Protein AF-A0A937XNK9-F1 (afdb_monomer_lite)

pLDDT: mean 86.1, std 12.83, range [35.97, 97.19]

Sequence (125 aa):
MKKGFIKEAWVAFGPDAKRQAEKLIRSQKLRSKGSFGVLQQSQIQGHHSVLFMRIGDLTISEWTHDGKVRFYRSNNKSKPTLYRLRYDPEVIRRDGNTDHFKVHLGYWEQDVASYIRDVTGLRAL

Structure (mmCIF, N/CA/C/O backbone):
data_AF-A0A937XNK9-F1
#
_entry.id   AF-A0A937XNK9-F1
#
loop_
_atom_site.group_PDB
_atom_site.id
_atom_site.type_symbol
_atom_site.label_atom_id
_atom_site.label_alt_id
_atom_site.label_comp_id
_atom_site.label_asym_id
_atom_site.label_entity_id
_atom_site.label_seq_id
_atom_site.pdbx_PDB_ins_code
_atom_site.Cartn_x
_atom_site.Cartn_y
_atom_site.Cartn_z
_atom_site.occupancy
_atom_site.B_iso_or_equiv
_atom_site.auth_seq_id
_atom_site.auth_comp_id
_atom_site.auth_asym_id
_atom_site.auth_atom_id
_atom_site.pdbx_PDB_model_num
ATOM 1 N N . MET A 1 1 ? -13.786 -18.983 -13.567 1.00 35.97 1 MET A N 1
ATOM 2 C CA . MET A 1 1 ? -12.921 -17.932 -12.979 1.00 35.97 1 MET A CA 1
ATOM 3 C C . MET A 1 1 ? -12.260 -18.480 -11.718 1.00 35.97 1 MET A C 1
ATOM 5 O O . MET A 1 1 ? -12.975 -18.828 -10.785 1.00 35.97 1 MET A O 1
ATOM 9 N N . LYS A 1 2 ? -10.930 -18.652 -11.691 1.00 38.19 2 LYS A N 1
ATOM 10 C CA . LYS A 1 2 ? -10.234 -19.188 -10.507 1.00 38.19 2 LYS A CA 1
ATOM 11 C C . LYS A 1 2 ? -10.078 -18.089 -9.448 1.00 38.19 2 LYS A C 1
ATOM 13 O O . LYS A 1 2 ? -9.266 -17.185 -9.599 1.00 38.19 2 LYS A O 1
ATOM 18 N N . LYS A 1 3 ? -10.869 -18.190 -8.376 1.00 45.22 3 LYS A N 1
ATOM 19 C CA . LYS A 1 3 ? -10.602 -17.549 -7.079 1.00 45.22 3 LYS A CA 1
ATOM 20 C C . LYS A 1 3 ? -9.270 -18.107 -6.545 1.00 45.22 3 LYS A C 1
ATOM 22 O O . LYS A 1 3 ? -9.127 -19.325 -6.524 1.00 45.22 3 LYS A O 1
ATOM 27 N N . GLY A 1 4 ? -8.322 -17.260 -6.12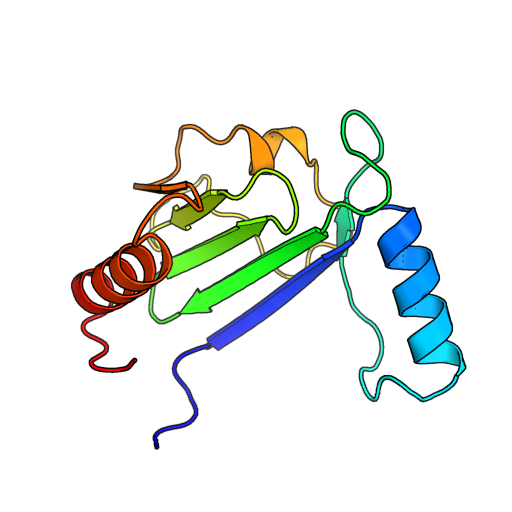7 1.00 57.66 4 GLY A N 1
ATOM 28 C CA . GLY A 1 4 ? -7.143 -17.727 -5.369 1.00 57.66 4 GLY A CA 1
ATOM 29 C C . GLY A 1 4 ? -5.777 -17.090 -5.654 1.00 57.66 4 GLY A C 1
ATOM 30 O O . GLY A 1 4 ? -4.791 -17.563 -5.100 1.00 57.66 4 GLY A O 1
ATOM 31 N N . PHE A 1 5 ? -5.666 -16.054 -6.492 1.00 77.38 5 PHE A N 1
ATOM 32 C CA . PHE A 1 5 ? -4.352 -15.450 -6.780 1.00 77.38 5 PHE A CA 1
ATOM 33 C C . PHE A 1 5 ? -3.884 -14.441 -5.730 1.00 77.38 5 PHE A C 1
ATOM 35 O O . PHE A 1 5 ? -2.690 -14.378 -5.430 1.00 77.38 5 PHE A O 1
ATOM 42 N N . ILE A 1 6 ? -4.821 -13.691 -5.146 1.00 84.06 6 ILE A N 1
ATOM 43 C CA . ILE A 1 6 ? -4.555 -12.843 -3.985 1.00 84.06 6 ILE A CA 1
ATOM 44 C C . ILE A 1 6 ? -4.478 -13.764 -2.769 1.00 84.06 6 ILE A C 1
ATOM 46 O O . ILE A 1 6 ? -5.489 -14.314 -2.332 1.00 84.06 6 ILE A O 1
ATOM 50 N N . LYS A 1 7 ? -3.263 -13.956 -2.256 1.00 89.00 7 LYS A N 1
ATOM 51 C CA . LYS A 1 7 ? -2.989 -14.783 -1.077 1.00 89.00 7 LYS A CA 1
ATOM 52 C C . LYS A 1 7 ? -3.281 -14.020 0.213 1.00 89.00 7 LYS A C 1
ATOM 54 O O . LYS A 1 7 ? -3.730 -14.611 1.187 1.00 89.00 7 LYS A O 1
ATOM 59 N N . GLU A 1 8 ? -3.016 -12.715 0.217 1.00 91.81 8 GLU A N 1
ATOM 60 C CA . GLU A 1 8 ? -3.204 -11.831 1.368 1.00 91.81 8 GLU A CA 1
ATOM 61 C C . GLU A 1 8 ? -3.617 -10.435 0.901 1.00 91.81 8 GLU A C 1
ATOM 63 O O . GLU A 1 8 ? -3.168 -9.975 -0.152 1.00 91.81 8 GLU A O 1
ATOM 68 N N . ALA A 1 9 ? -4.438 -9.758 1.703 1.00 92.12 9 ALA A N 1
ATOM 69 C CA . ALA A 1 9 ? -4.796 -8.361 1.507 1.00 92.12 9 ALA A CA 1
ATOM 70 C C . ALA A 1 9 ? -4.934 -7.663 2.863 1.00 92.12 9 ALA A C 1
ATOM 72 O O . ALA A 1 9 ? -5.539 -8.198 3.794 1.00 92.12 9 ALA A O 1
ATOM 73 N N . TRP A 1 10 ? -4.373 -6.463 2.969 1.00 94.56 10 TRP A N 1
ATOM 74 C CA . TRP A 1 10 ? -4.400 -5.652 4.178 1.00 94.56 10 TRP A CA 1
ATOM 75 C C . TRP A 1 10 ? -4.499 -4.178 3.817 1.00 94.56 10 TRP A C 1
ATOM 77 O O . TRP A 1 10 ? -3.851 -3.732 2.879 1.00 94.56 10 TRP A O 1
ATOM 87 N N . VAL A 1 11 ? -5.275 -3.409 4.573 1.00 93.88 11 VAL A N 1
ATOM 88 C CA . VAL A 1 11 ? -5.405 -1.964 4.361 1.00 93.88 11 VAL A CA 1
ATOM 89 C C . VAL A 1 11 ? -4.854 -1.210 5.560 1.00 93.88 11 VAL A C 1
ATOM 91 O O . VAL A 1 11 ? -5.068 -1.617 6.704 1.00 93.88 11 VAL A O 1
ATOM 94 N N . ALA A 1 12 ? -4.152 -0.107 5.303 1.00 93.94 12 ALA A N 1
ATOM 95 C CA . ALA A 1 12 ? -3.800 0.875 6.317 1.00 93.94 12 ALA A CA 1
ATOM 96 C C . ALA A 1 12 ? -4.454 2.221 6.009 1.00 93.94 12 ALA A C 1
ATOM 98 O O . ALA A 1 12 ? -4.301 2.758 4.911 1.00 93.94 12 ALA A O 1
ATOM 99 N N . PHE A 1 13 ? -5.165 2.768 6.991 1.00 93.19 13 PHE A N 1
ATOM 100 C CA . PHE A 1 13 ? -5.900 4.020 6.855 1.00 93.19 13 PHE A CA 1
ATOM 101 C C . PHE A 1 13 ? -5.170 5.187 7.514 1.00 93.19 13 PHE A C 1
ATOM 103 O O . PHE A 1 13 ? -4.611 5.060 8.607 1.00 93.19 13 PHE A O 1
ATOM 110 N N . GLY A 1 14 ? -5.243 6.355 6.884 1.00 92.25 14 GLY A N 1
ATOM 111 C CA . GLY A 1 14 ? -4.999 7.636 7.531 1.00 92.25 14 GLY A CA 1
ATOM 112 C C . GLY A 1 14 ? -6.075 7.956 8.582 1.00 92.25 14 GLY A C 1
ATOM 113 O O . GLY A 1 14 ? -7.111 7.281 8.644 1.00 92.25 14 GLY A O 1
ATOM 114 N N . PRO A 1 15 ? -5.855 8.976 9.431 1.00 88.88 15 PRO A N 1
ATOM 115 C CA . PRO A 1 15 ? -6.731 9.285 10.561 1.00 88.88 15 PRO A CA 1
ATOM 116 C C . PRO A 1 15 ? -8.215 9.452 10.211 1.00 88.88 15 PRO A C 1
ATOM 118 O O . PRO A 1 15 ? -9.074 9.026 10.984 1.00 88.88 15 PRO A O 1
ATOM 121 N N . ASP A 1 16 ? -8.542 10.059 9.070 1.00 90.56 16 ASP A N 1
ATOM 122 C CA . ASP A 1 16 ? -9.926 10.366 8.694 1.00 90.56 16 ASP A CA 1
ATOM 123 C C . ASP A 1 16 ? -10.594 9.149 8.063 1.00 90.56 16 ASP A C 1
ATOM 125 O O . ASP A 1 16 ? -11.716 8.798 8.436 1.00 90.56 16 ASP A O 1
ATOM 129 N N . ALA A 1 17 ? -9.875 8.450 7.179 1.00 90.06 17 ALA A N 1
ATOM 130 C CA . ALA A 1 17 ? -10.319 7.183 6.605 1.00 90.06 17 ALA A CA 1
ATOM 131 C C . ALA A 1 17 ? -10.566 6.127 7.699 1.00 90.06 17 ALA A C 1
ATOM 133 O O . ALA A 1 17 ? -11.586 5.438 7.672 1.00 90.06 17 ALA A O 1
ATOM 134 N N . LYS A 1 18 ? -9.713 6.084 8.734 1.00 91.12 18 LYS A N 1
ATOM 135 C CA . LYS A 1 18 ? -9.903 5.254 9.932 1.00 91.12 18 LYS A CA 1
ATOM 136 C C . LYS A 1 18 ? -11.233 5.559 10.614 1.00 91.12 18 LYS A C 1
ATOM 138 O O . LYS A 1 18 ? -12.005 4.640 10.875 1.00 91.12 18 LYS A O 1
ATOM 143 N N . ARG A 1 19 ? -11.533 6.837 10.884 1.00 90.69 19 ARG A N 1
ATOM 144 C CA . ARG A 1 19 ? -12.795 7.227 11.542 1.00 90.69 19 ARG A CA 1
ATOM 145 C C . ARG A 1 19 ? -14.016 6.804 10.723 1.00 90.69 19 ARG A C 1
ATOM 147 O O . ARG A 1 19 ? -15.005 6.347 11.301 1.00 90.69 19 ARG A O 1
ATOM 154 N N . GLN A 1 20 ? -13.947 6.913 9.394 1.00 90.62 20 GLN A N 1
ATOM 155 C CA . GLN A 1 20 ? -15.018 6.442 8.511 1.00 90.62 20 GLN A CA 1
ATOM 156 C C . GLN A 1 20 ? -15.155 4.915 8.535 1.00 90.62 20 GLN A C 1
ATOM 158 O O . GLN A 1 20 ? -16.265 4.410 8.702 1.00 90.62 20 GLN A O 1
ATOM 163 N N . ALA A 1 21 ? -14.047 4.173 8.453 1.00 88.62 21 ALA A N 1
ATOM 164 C CA . ALA A 1 21 ? -14.052 2.715 8.540 1.00 88.62 21 ALA A CA 1
ATOM 165 C C . ALA A 1 21 ? -14.649 2.229 9.871 1.00 88.62 21 ALA A C 1
ATOM 167 O O . ALA A 1 21 ? -15.532 1.372 9.884 1.00 88.62 21 ALA A O 1
ATOM 168 N N . GLU A 1 22 ? -14.255 2.836 10.993 1.00 89.31 22 GLU A N 1
ATOM 169 C CA . GLU A 1 22 ? -14.814 2.531 12.315 1.00 89.31 22 GLU A CA 1
ATOM 170 C C . GLU A 1 22 ? -16.318 2.832 12.392 1.00 89.31 22 GLU A C 1
ATOM 172 O O . GLU A 1 22 ? -17.071 2.062 12.989 1.00 89.31 22 GLU A O 1
ATOM 177 N N . LYS A 1 23 ? -16.791 3.916 11.763 1.00 89.62 23 LYS A N 1
ATOM 178 C CA . LYS A 1 23 ? -18.227 4.233 11.675 1.00 89.62 23 LYS A CA 1
ATOM 179 C C . LYS A 1 23 ? -18.994 3.173 10.875 1.00 89.62 23 LYS A C 1
ATOM 181 O O . LYS A 1 23 ? -20.092 2.781 11.276 1.00 89.62 23 LYS A O 1
AT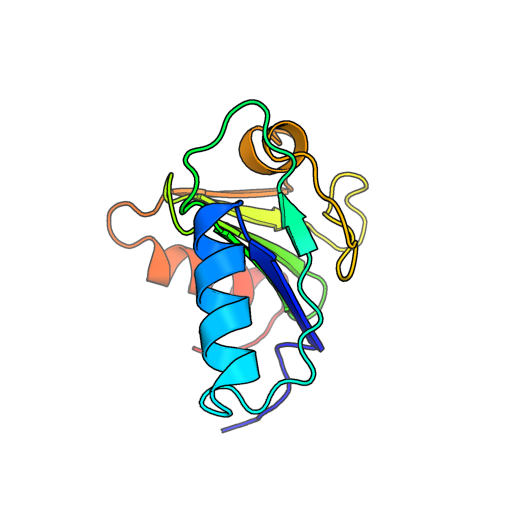OM 186 N N . LEU A 1 24 ? -18.430 2.686 9.771 1.00 87.62 24 LEU A N 1
ATOM 187 C CA . LEU A 1 24 ? -19.033 1.628 8.951 1.00 87.62 24 LEU A CA 1
ATOM 188 C C . LEU A 1 24 ? -19.078 0.280 9.680 1.00 87.62 24 LEU A C 1
ATOM 190 O O . LEU A 1 24 ? -20.085 -0.422 9.595 1.00 87.62 24 LEU A O 1
ATOM 194 N N . ILE A 1 25 ? -18.032 -0.050 10.443 1.00 86.12 25 ILE A N 1
ATOM 195 C CA . ILE A 1 25 ? -17.991 -1.252 11.288 1.00 86.12 25 ILE A CA 1
ATOM 196 C C . ILE A 1 25 ? -19.049 -1.160 12.392 1.00 86.12 25 ILE A C 1
ATOM 198 O O . ILE A 1 25 ? -19.864 -2.068 12.535 1.00 86.12 25 ILE A O 1
ATOM 202 N N . ARG A 1 26 ? -19.101 -0.041 13.132 1.00 85.81 26 ARG A N 1
ATOM 203 C CA . ARG A 1 26 ? -20.099 0.165 14.199 1.00 85.81 26 ARG A CA 1
ATOM 204 C C . ARG A 1 26 ? -21.537 0.115 13.685 1.00 85.81 26 ARG A C 1
ATOM 206 O O . ARG A 1 26 ? -22.411 -0.376 14.383 1.00 85.81 26 ARG A O 1
ATOM 213 N N . SER A 1 27 ? -21.778 0.602 12.469 1.00 87.12 27 SER A N 1
ATOM 214 C CA . SER A 1 27 ? -23.103 0.560 11.834 1.00 87.12 27 SER A CA 1
ATOM 215 C C . SER A 1 27 ? -23.430 -0.777 11.157 1.00 87.12 27 SER A C 1
ATOM 217 O O . SER A 1 27 ? -24.424 -0.850 10.442 1.00 87.12 27 SER A O 1
ATOM 219 N N . GLN A 1 28 ? -22.601 -1.816 11.342 1.00 82.50 28 GLN A N 1
ATOM 220 C CA . GLN A 1 28 ? -22.750 -3.151 10.739 1.00 82.50 28 GLN A CA 1
ATOM 221 C C . GLN A 1 28 ? -22.818 -3.155 9.200 1.00 82.50 28 GLN A C 1
ATOM 223 O O . GLN A 1 28 ? -23.140 -4.169 8.581 1.00 82.50 28 GLN A O 1
ATOM 228 N N . LYS A 1 29 ? -22.453 -2.037 8.558 1.00 79.00 29 LYS A N 1
ATOM 229 C CA . LYS A 1 29 ? -22.385 -1.905 7.095 1.00 79.00 29 LYS A CA 1
ATOM 230 C C . LYS A 1 29 ? -21.145 -2.576 6.512 1.00 79.00 29 LYS A C 1
ATOM 232 O O . LYS A 1 29 ? -21.116 -2.886 5.326 1.00 79.00 29 LYS A O 1
ATOM 237 N N . LEU A 1 30 ? -20.131 -2.823 7.342 1.00 73.50 30 LEU A N 1
ATOM 238 C CA . LEU A 1 30 ? -18.946 -3.590 6.983 1.00 73.50 30 LEU A CA 1
ATOM 239 C C . LEU A 1 30 ? -18.918 -4.893 7.795 1.00 73.50 30 LEU A C 1
ATOM 241 O O . LEU A 1 30 ? -18.798 -4.857 9.015 1.00 73.50 30 LEU A O 1
ATOM 245 N N . ARG A 1 31 ? -18.992 -6.049 7.118 1.00 62.53 31 ARG A N 1
ATOM 246 C CA . ARG A 1 31 ? -18.970 -7.386 7.758 1.00 62.53 31 ARG A CA 1
ATOM 247 C C . ARG A 1 31 ? -17.620 -7.763 8.385 1.00 62.53 31 ARG A C 1
ATOM 249 O O . ARG A 1 31 ? -17.526 -8.785 9.059 1.00 62.53 31 ARG A O 1
ATOM 256 N N . SER A 1 32 ? -16.559 -6.995 8.130 1.00 60.09 32 SER A N 1
ATOM 257 C CA . SER A 1 32 ? -15.221 -7.327 8.621 1.00 60.09 32 SER A CA 1
ATOM 258 C C . SER A 1 32 ? -15.131 -7.089 10.131 1.00 60.09 32 SER A C 1
ATOM 260 O O . SER A 1 32 ? -15.509 -6.018 10.606 1.00 60.09 32 SER A O 1
ATOM 262 N N . LYS A 1 33 ? -14.529 -8.033 10.868 1.00 56.75 33 LYS A N 1
ATOM 263 C CA . LYS A 1 33 ? -14.125 -7.858 12.278 1.00 56.75 33 LYS A CA 1
ATOM 264 C C . LYS A 1 33 ? -12.948 -6.874 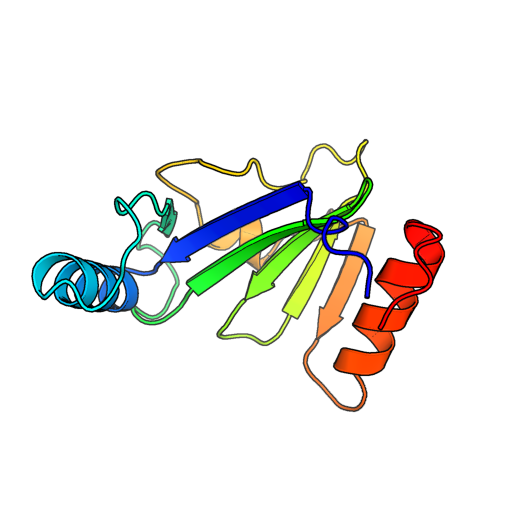12.460 1.00 56.75 33 LYS A C 1
ATOM 266 O O . LYS A 1 33 ? -12.287 -6.890 13.489 1.00 56.75 33 LYS A O 1
ATOM 271 N N . GLY A 1 34 ? -12.721 -5.988 11.485 1.00 55.03 34 GLY A N 1
ATOM 272 C CA . GLY A 1 34 ? -12.171 -4.660 11.740 1.00 55.03 34 GLY A CA 1
ATOM 273 C C . GLY A 1 34 ? -10.706 -4.636 12.127 1.00 55.03 34 GLY A C 1
ATOM 274 O O . GLY A 1 34 ? -10.324 -3.872 13.005 1.00 55.03 34 GLY A O 1
ATOM 275 N N . SER A 1 35 ? -9.881 -5.460 11.496 1.00 79.50 35 SER A N 1
ATOM 276 C CA . SER A 1 35 ? -8.439 -5.295 11.616 1.00 79.50 35 SER A CA 1
ATOM 277 C C . SER A 1 35 ? -7.956 -4.586 10.354 1.00 79.50 35 SER A C 1
ATOM 279 O O . SER A 1 35 ? -8.081 -5.106 9.250 1.00 79.50 35 SER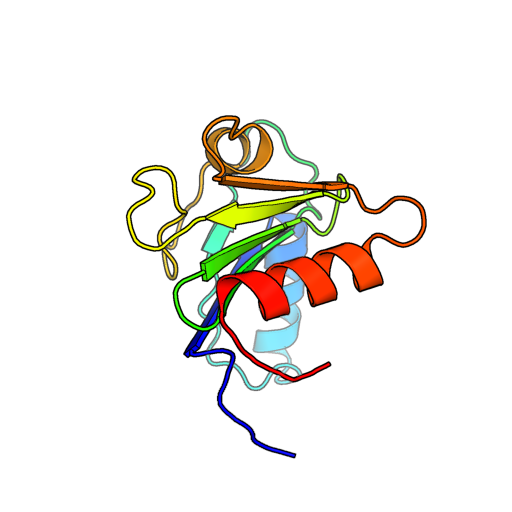 A O 1
ATOM 281 N N . PHE A 1 36 ? -7.486 -3.357 10.532 1.00 91.06 36 PHE A N 1
ATOM 282 C CA . PHE A 1 36 ? -6.770 -2.560 9.543 1.00 91.06 36 PHE A CA 1
ATOM 283 C C . PHE A 1 36 ? -5.587 -1.889 10.246 1.00 91.06 36 PHE A C 1
ATOM 285 O O . PHE A 1 36 ? -5.596 -1.701 11.466 1.00 91.06 36 PHE A O 1
ATOM 292 N N . GLY A 1 37 ? -4.559 -1.532 9.485 1.00 93.31 37 GLY A N 1
ATOM 293 C CA . GLY A 1 37 ? -3.442 -0.742 9.983 1.00 93.31 37 GLY A CA 1
ATOM 294 C C . GLY A 1 37 ? -3.780 0.745 10.034 1.00 93.31 37 GLY A C 1
ATOM 295 O O . GLY A 1 37 ? -4.739 1.216 9.421 1.00 93.31 37 GLY A O 1
ATOM 296 N N . VAL A 1 38 ? -2.951 1.512 10.729 1.00 93.19 38 VAL A N 1
ATOM 297 C CA . VAL A 1 38 ? -3.041 2.973 10.761 1.00 93.19 38 VAL A CA 1
ATOM 298 C C . VAL A 1 38 ? -1.741 3.567 10.239 1.00 93.19 38 VAL A C 1
ATOM 300 O O . VAL A 1 38 ? -0.652 3.153 10.645 1.00 93.19 38 VAL A O 1
ATOM 303 N N . LEU A 1 39 ? -1.853 4.540 9.340 1.00 92.50 39 LEU A N 1
ATOM 304 C CA . LEU A 1 39 ? -0.723 5.348 8.899 1.00 92.50 39 LEU A CA 1
ATOM 305 C C . LEU A 1 39 ? -0.400 6.380 9.988 1.00 92.50 39 LEU A C 1
ATOM 307 O O . LEU A 1 39 ? -1.285 7.105 10.447 1.00 92.50 39 LEU A O 1
ATOM 311 N N . GLN A 1 40 ? 0.855 6.435 10.428 1.00 89.12 40 GLN A N 1
ATOM 312 C CA . GLN A 1 40 ? 1.293 7.397 11.436 1.00 89.12 40 GLN A CA 1
ATOM 313 C C . GLN A 1 40 ? 1.164 8.826 10.895 1.00 89.12 40 GLN A C 1
ATOM 315 O O . GLN A 1 40 ? 1.542 9.126 9.764 1.00 89.12 40 GLN A O 1
ATOM 320 N N . GLN A 1 41 ? 0.584 9.707 11.708 1.00 69.50 41 GLN A N 1
ATOM 321 C CA . GLN A 1 41 ? 0.292 11.077 11.313 1.00 69.50 41 GLN A CA 1
ATOM 322 C C . GLN A 1 41 ? 1.559 11.921 11.434 1.00 69.50 41 GLN A C 1
ATOM 324 O O . GLN A 1 41 ? 1.868 12.440 12.502 1.00 69.50 41 GLN A O 1
ATOM 329 N N . SER A 1 42 ? 2.300 12.038 10.338 1.00 66.56 42 SER A N 1
ATOM 330 C CA . SER A 1 42 ? 3.396 13.003 10.255 1.00 66.56 42 SER A CA 1
ATOM 331 C C . SER A 1 42 ? 3.467 13.736 8.921 1.00 66.56 42 SER A C 1
ATOM 333 O O . SER A 1 42 ? 3.889 14.879 8.951 1.00 66.56 42 SER A O 1
ATOM 335 N N . GLN A 1 43 ? 3.038 13.174 7.781 1.00 67.62 43 GL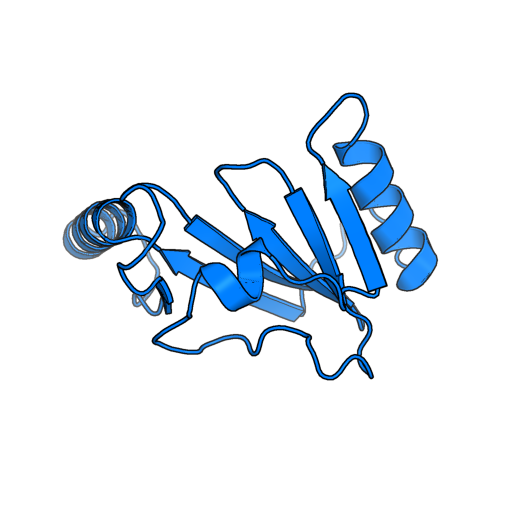N A N 1
ATOM 336 C CA . GLN A 1 43 ? 3.251 13.790 6.451 1.00 67.62 43 GLN A CA 1
ATOM 337 C C . GLN A 1 43 ? 2.195 13.384 5.387 1.00 67.62 43 GLN A C 1
ATOM 339 O O . GLN A 1 43 ? 2.471 13.337 4.188 1.00 67.62 43 GLN A O 1
ATOM 344 N N . ILE A 1 44 ? 0.969 13.046 5.803 1.00 78.06 44 ILE A N 1
ATOM 345 C CA . ILE A 1 44 ? -0.114 12.608 4.900 1.00 78.06 44 ILE A CA 1
ATOM 346 C C . ILE A 1 44 ? -1.420 13.350 5.174 1.00 78.06 44 ILE A C 1
ATOM 348 O O . ILE A 1 44 ? -1.692 13.729 6.313 1.00 78.06 44 ILE A O 1
ATOM 352 N N . GLN A 1 45 ? -2.252 13.515 4.141 1.00 81.50 45 GLN A N 1
ATOM 353 C CA . GLN A 1 45 ? -3.622 13.990 4.332 1.00 81.50 45 GLN A CA 1
ATOM 354 C C . GLN A 1 45 ? -4.442 12.905 5.040 1.00 81.50 45 GLN A C 1
ATOM 356 O O . GLN A 1 45 ? -4.211 11.708 4.846 1.00 81.50 45 GLN A O 1
ATOM 361 N N . GLY A 1 46 ? -5.424 13.311 5.846 1.00 80.31 46 GLY A N 1
ATOM 362 C CA . GLY A 1 46 ? -6.185 12.397 6.700 1.00 80.31 46 GLY A CA 1
ATOM 363 C C . GLY A 1 46 ? -6.917 11.273 5.953 1.00 80.31 46 GLY A C 1
ATOM 364 O O . GLY A 1 46 ? -7.160 10.211 6.532 1.00 80.31 46 GLY A O 1
ATOM 365 N N . HIS A 1 47 ? -7.229 11.477 4.669 1.00 84.06 47 HIS A N 1
ATOM 366 C CA . HIS A 1 47 ? -7.941 10.527 3.808 1.00 84.06 47 HIS A CA 1
ATOM 367 C C . HIS A 1 47 ? -7.036 9.525 3.077 1.00 84.06 47 HIS A C 1
ATOM 369 O O . HIS A 1 47 ? -7.544 8.586 2.464 1.00 84.06 47 HIS A O 1
ATOM 375 N N . HIS A 1 48 ? -5.709 9.680 3.149 1.00 89.19 48 HIS A N 1
ATOM 376 C CA . HIS A 1 48 ? -4.788 8.748 2.501 1.00 89.19 48 HIS A CA 1
ATOM 377 C C . HIS A 1 48 ? -4.963 7.333 3.052 1.00 89.19 48 HIS A C 1
ATOM 379 O O . HIS A 1 48 ? -5.083 7.126 4.257 1.00 89.19 48 HIS A O 1
ATOM 385 N N . SER A 1 49 ? -4.941 6.357 2.157 1.00 91.88 49 SER A N 1
ATOM 386 C CA . SER A 1 49 ? -5.017 4.934 2.479 1.00 91.88 49 SER A CA 1
ATOM 387 C C . SER A 1 49 ? -4.068 4.148 1.585 1.00 91.88 49 SER A C 1
ATOM 389 O O . SER A 1 49 ? -3.854 4.534 0.430 1.00 91.88 49 SER A O 1
ATOM 391 N N . VAL A 1 50 ? -3.538 3.046 2.114 1.00 93.81 50 VAL A N 1
ATOM 392 C CA . VAL A 1 50 ? -2.687 2.108 1.374 1.00 93.81 50 VAL A CA 1
ATOM 393 C C . VAL A 1 50 ? -3.310 0.727 1.394 1.00 93.81 50 VAL A C 1
ATOM 395 O O . VAL A 1 50 ? -3.618 0.204 2.468 1.00 93.81 50 VAL A O 1
ATOM 398 N N . LEU A 1 51 ? -3.451 0.130 0.216 1.00 94.44 51 LEU A N 1
ATOM 399 C CA . LEU A 1 51 ? -3.773 -1.275 0.044 1.00 94.44 51 LEU A CA 1
ATOM 400 C C . LEU A 1 51 ? -2.478 -2.070 -0.145 1.00 94.44 51 LEU A C 1
ATOM 402 O O . LEU A 1 51 ? -1.705 -1.831 -1.070 1.00 94.44 51 LEU A O 1
ATOM 406 N N . PHE A 1 52 ? -2.256 -3.046 0.726 1.00 95.38 52 PHE A N 1
ATOM 407 C CA . PHE A 1 52 ? -1.211 -4.047 0.582 1.00 95.38 52 PHE A CA 1
ATOM 408 C C . PHE A 1 52 ? -1.819 -5.347 0.081 1.00 95.38 52 PHE A C 1
ATOM 410 O O . PHE A 1 52 ? -2.826 -5.813 0.618 1.00 95.38 52 PHE A O 1
ATOM 417 N N . MET A 1 53 ? -1.186 -5.966 -0.907 1.00 95.19 53 MET A N 1
ATOM 418 C CA . MET A 1 53 ? -1.610 -7.261 -1.433 1.00 95.19 53 MET A CA 1
ATOM 419 C C . MET A 1 53 ? -0.418 -8.184 -1.617 1.00 95.19 53 MET A C 1
ATOM 421 O O . MET A 1 53 ? 0.686 -7.733 -1.922 1.00 95.19 53 MET A O 1
ATOM 425 N N . ARG A 1 54 ? -0.660 -9.488 -1.489 1.00 94.25 54 ARG A N 1
ATOM 426 C CA . ARG A 1 54 ? 0.275 -10.516 -1.944 1.00 94.25 54 ARG A CA 1
ATOM 427 C C . ARG A 1 54 ? -0.346 -11.323 -3.072 1.00 94.25 54 ARG A C 1
ATOM 429 O O . ARG A 1 54 ? -1.349 -12.003 -2.857 1.00 94.25 54 ARG A O 1
ATOM 436 N N . ILE A 1 55 ? 0.267 -11.270 -4.251 1.00 92.00 55 ILE A N 1
ATOM 437 C CA . ILE A 1 55 ? -0.153 -12.012 -5.445 1.00 92.00 55 ILE A CA 1
ATOM 438 C C . ILE A 1 55 ? 1.021 -12.868 -5.906 1.00 92.00 55 ILE A C 1
ATOM 440 O O . ILE A 1 55 ? 2.065 -12.343 -6.282 1.00 92.00 55 ILE A O 1
ATOM 444 N N . GLY A 1 56 ? 0.877 -14.194 -5.851 1.00 87.56 56 GLY A N 1
ATOM 445 C CA . GLY A 1 56 ? 2.010 -15.088 -6.107 1.00 87.56 56 GLY A CA 1
ATOM 446 C C . GLY A 1 56 ? 3.164 -14.809 -5.136 1.00 87.56 56 GLY A C 1
ATOM 447 O O . GLY A 1 56 ? 2.992 -14.982 -3.922 1.00 87.56 56 GLY A O 1
ATOM 448 N N . ASP A 1 57 ? 4.299 -14.379 -5.687 1.00 88.62 57 ASP A N 1
ATOM 449 C CA . ASP A 1 57 ? 5.521 -14.002 -4.961 1.00 88.62 57 ASP A CA 1
ATOM 450 C C . ASP A 1 57 ? 5.769 -12.486 -4.943 1.00 88.62 57 ASP A C 1
ATOM 452 O O . ASP A 1 57 ? 6.811 -12.029 -4.468 1.00 88.62 57 ASP A O 1
ATOM 456 N N . LEU A 1 58 ? 4.802 -11.704 -5.430 1.00 94.44 58 LEU A N 1
ATOM 457 C CA . LEU A 1 58 ? 4.809 -10.252 -5.348 1.00 94.44 58 LEU A CA 1
ATOM 458 C C . LEU A 1 58 ? 4.092 -9.775 -4.089 1.00 94.44 58 LEU A C 1
ATOM 460 O O . LEU A 1 58 ? 2.944 -10.146 -3.836 1.00 94.44 58 LEU A O 1
ATOM 464 N N . THR A 1 59 ? 4.744 -8.879 -3.359 1.00 96.50 59 THR A N 1
ATOM 465 C CA . THR A 1 59 ? 4.084 -7.946 -2.446 1.00 96.50 59 THR A CA 1
ATOM 466 C C . THR A 1 59 ? 3.846 -6.636 -3.194 1.00 96.50 59 THR A C 1
ATOM 468 O O . THR A 1 59 ? 4.730 -6.149 -3.894 1.00 96.50 59 THR A O 1
ATOM 471 N N . ILE A 1 60 ? 2.654 -6.065 -3.053 1.00 95.88 60 ILE A N 1
ATOM 472 C CA . ILE A 1 60 ? 2.221 -4.843 -3.737 1.00 95.88 60 ILE A CA 1
ATOM 473 C C . ILE A 1 60 ? 1.781 -3.828 -2.684 1.00 95.88 60 ILE A C 1
ATOM 475 O O . ILE A 1 60 ? 1.093 -4.211 -1.736 1.00 95.88 60 ILE A O 1
ATOM 479 N N . SER A 1 61 ? 2.152 -2.557 -2.848 1.00 95.50 61 SER A N 1
ATOM 480 C CA . SER A 1 61 ? 1.537 -1.436 -2.126 1.00 95.50 61 SER A CA 1
ATOM 481 C C . SER A 1 61 ? 0.931 -0.438 -3.111 1.00 95.50 61 SER A C 1
ATOM 483 O O . SER A 1 61 ? 1.603 0.050 -4.018 1.00 95.50 61 SER A O 1
ATOM 485 N N . GLU A 1 62 ? -0.356 -0.156 -2.943 1.00 92.88 62 GLU A N 1
ATOM 486 C CA . GLU A 1 62 ? -1.134 0.750 -3.785 1.00 92.88 62 GLU A CA 1
ATOM 487 C C . GLU A 1 62 ? -1.696 1.880 -2.924 1.00 92.88 62 GLU A C 1
A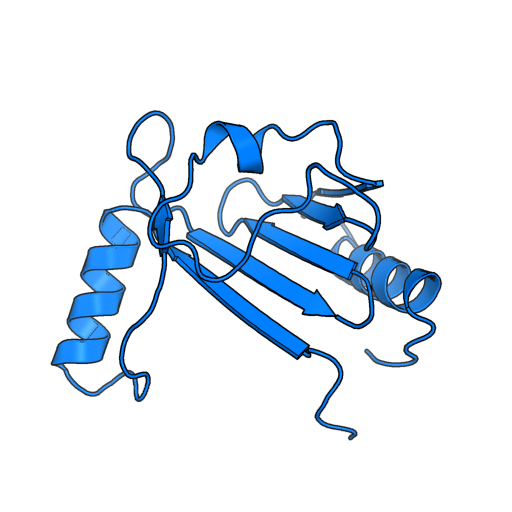TOM 489 O O . GLU A 1 62 ? -2.274 1.648 -1.862 1.00 92.88 62 GLU A O 1
ATOM 494 N N . TRP A 1 63 ? -1.441 3.115 -3.347 1.00 90.38 63 TRP A N 1
ATOM 495 C CA . TRP A 1 63 ? -1.857 4.315 -2.633 1.00 90.38 63 TRP A CA 1
ATOM 496 C C . TRP A 1 63 ? -3.068 4.950 -3.310 1.00 90.38 63 TRP A C 1
ATOM 498 O O . TRP A 1 63 ? -2.989 5.367 -4.462 1.00 90.38 63 TRP A O 1
ATOM 508 N N . THR A 1 64 ? -4.132 5.149 -2.530 1.00 82.50 64 THR A N 1
ATOM 509 C CA . THR A 1 64 ? -5.359 5.849 -2.968 1.00 82.50 64 THR A CA 1
ATOM 510 C C . THR A 1 64 ? -5.117 7.288 -3.434 1.00 82.50 64 THR A C 1
ATOM 512 O O . THR A 1 64 ? -5.796 7.776 -4.332 1.00 82.50 64 THR A O 1
ATOM 515 N N . HIS A 1 65 ? -4.145 7.972 -2.830 1.00 68.94 65 HIS A N 1
ATOM 516 C CA . HIS A 1 65 ? -3.732 9.331 -3.168 1.00 68.94 65 HIS A CA 1
ATOM 517 C C . HIS A 1 65 ? -2.239 9.319 -3.486 1.00 68.94 65 HIS A C 1
ATOM 519 O O . HIS A 1 65 ? -1.482 8.650 -2.788 1.00 68.94 65 HIS A O 1
ATOM 525 N N . ASP A 1 66 ? -1.824 10.073 -4.508 1.00 64.19 66 ASP A N 1
ATOM 526 C CA . ASP A 1 66 ? -0.470 10.073 -5.104 1.00 64.19 66 ASP A CA 1
ATOM 527 C C . ASP A 1 66 ? -0.211 8.971 -6.150 1.00 64.19 66 ASP A C 1
ATOM 529 O O . ASP A 1 66 ? 0.887 8.884 -6.699 1.00 64.19 66 ASP A O 1
ATOM 533 N N . GLY A 1 67 ? -1.242 8.170 -6.459 1.00 69.12 67 GLY A N 1
ATOM 534 C CA . GLY A 1 67 ? -1.373 7.386 -7.686 1.00 69.12 67 GLY A CA 1
ATOM 535 C C . GLY A 1 67 ? -0.132 6.590 -8.053 1.00 69.12 67 GLY A C 1
ATOM 536 O O . GLY A 1 67 ? 0.319 6.683 -9.184 1.00 69.12 67 GLY A O 1
ATOM 537 N N . LYS A 1 68 ? 0.485 5.867 -7.118 1.00 88.56 68 LYS A N 1
ATOM 538 C CA . LYS A 1 68 ? 1.646 5.029 -7.425 1.00 88.56 68 LYS A CA 1
ATOM 539 C C . LYS A 1 68 ? 1.487 3.655 -6.800 1.00 88.56 68 LYS A C 1
ATOM 541 O O . LYS A 1 68 ? 1.385 3.529 -5.580 1.00 88.56 68 LYS A O 1
ATOM 546 N N . VAL A 1 69 ? 1.551 2.638 -7.650 1.00 94.31 69 VAL A N 1
ATOM 547 C CA . VAL A 1 69 ? 1.644 1.232 -7.262 1.00 94.31 69 VAL A CA 1
ATOM 548 C C . VAL A 1 69 ? 3.113 0.843 -7.201 1.00 94.31 69 VAL A C 1
ATOM 550 O O . VAL A 1 69 ? 3.881 1.177 -8.104 1.00 94.31 69 VAL A O 1
ATOM 553 N N . ARG A 1 70 ? 3.512 0.138 -6.147 1.00 95.50 70 ARG A N 1
ATOM 554 C CA . ARG A 1 70 ? 4.854 -0.428 -5.978 1.00 95.50 70 ARG A CA 1
ATOM 555 C C . ARG A 1 70 ? 4.797 -1.936 -5.898 1.00 95.50 70 ARG A C 1
ATOM 557 O O . ARG A 1 70 ? 3.866 -2.493 -5.317 1.00 95.50 70 ARG A O 1
ATOM 564 N N . PHE A 1 71 ? 5.829 -2.571 -6.428 1.00 96.56 71 PHE A N 1
ATOM 565 C CA . PHE A 1 71 ? 5.965 -4.013 -6.498 1.00 96.56 71 PHE A CA 1
ATOM 566 C C . PHE A 1 71 ? 7.281 -4.449 -5.878 1.00 96.56 71 PHE A C 1
ATOM 568 O O . PHE A 1 71 ? 8.337 -3.850 -6.093 1.00 96.56 71 PHE A O 1
ATOM 575 N N . TYR A 1 72 ? 7.197 -5.533 -5.127 1.00 97.19 72 TYR A N 1
ATOM 576 C CA . TYR A 1 72 ? 8.311 -6.099 -4.400 1.00 97.19 72 TYR A CA 1
ATOM 577 C C . TYR A 1 72 ? 8.341 -7.601 -4.631 1.00 97.19 72 TYR A C 1
ATOM 579 O O . TYR A 1 72 ? 7.358 -8.294 -4.359 1.00 97.19 72 TYR A O 1
ATOM 587 N N . ARG A 1 73 ? 9.468 -8.115 -5.107 1.00 95.06 73 ARG A N 1
ATOM 588 C CA . ARG A 1 73 ? 9.723 -9.550 -5.207 1.00 95.06 73 ARG A CA 1
ATOM 589 C C . ARG A 1 73 ? 9.920 -10.147 -3.817 1.00 95.06 73 ARG A C 1
ATOM 591 O O . ARG A 1 73 ? 10.223 -9.457 -2.842 1.00 95.06 73 ARG A O 1
ATOM 598 N N . SER A 1 74 ? 9.762 -11.461 -3.714 1.00 92.12 74 SER A N 1
ATOM 599 C CA . SER A 1 74 ? 9.797 -12.185 -2.439 1.00 92.12 74 SER A CA 1
ATOM 600 C C . SER A 1 74 ? 11.097 -11.992 -1.644 1.00 92.12 74 SER A C 1
ATOM 602 O O . SER A 1 74 ? 11.044 -11.972 -0.412 1.00 92.12 74 SER A O 1
ATOM 604 N N . ASN A 1 75 ? 12.231 -11.803 -2.322 1.00 94.31 75 ASN A N 1
ATOM 605 C CA . ASN A 1 75 ? 13.555 -11.582 -1.735 1.00 94.31 75 ASN A CA 1
ATOM 606 C C . ASN A 1 75 ? 13.875 -10.105 -1.430 1.00 94.31 75 ASN A C 1
ATOM 608 O O . ASN A 1 75 ? 14.903 -9.832 -0.807 1.00 94.31 75 ASN A O 1
ATOM 612 N N . ASN A 1 76 ? 13.019 -9.160 -1.828 1.00 96.00 76 ASN A N 1
ATOM 613 C CA . ASN A 1 76 ? 13.229 -7.746 -1.549 1.00 96.00 76 ASN A CA 1
ATOM 614 C C . ASN A 1 76 ? 13.000 -7.459 -0.055 1.00 96.00 76 ASN A C 1
ATOM 616 O O . ASN A 1 76 ? 11.904 -7.657 0.476 1.00 96.00 76 ASN A O 1
ATOM 620 N N . LYS A 1 77 ? 14.048 -6.987 0.630 1.00 94.62 77 LYS A N 1
ATOM 621 C CA . LYS A 1 77 ? 14.025 -6.697 2.075 1.00 94.62 77 LYS A CA 1
ATOM 622 C C . LYS A 1 77 ? 13.228 -5.439 2.429 1.00 94.62 77 LYS A C 1
ATOM 624 O O . LYS A 1 77 ? 12.822 -5.303 3.578 1.00 94.62 77 LYS A O 1
ATOM 629 N N . SER A 1 78 ? 12.981 -4.558 1.462 1.00 94.38 78 SER A N 1
ATOM 630 C CA . SER A 1 78 ? 12.189 -3.335 1.630 1.00 94.38 78 SER A CA 1
ATOM 631 C C . SER A 1 78 ? 10.687 -3.568 1.471 1.00 94.38 78 SER A C 1
ATOM 633 O O . SER A 1 78 ? 9.898 -2.657 1.713 1.00 94.38 78 SER A O 1
ATOM 635 N N . LYS A 1 79 ? 10.258 -4.788 1.108 1.00 95.12 79 LYS A N 1
ATOM 636 C CA . LYS A 1 79 ? 8.834 -5.099 0.956 1.00 95.12 79 LYS A CA 1
ATOM 637 C C . LYS A 1 79 ? 8.060 -4.816 2.253 1.00 95.12 79 LYS A C 1
ATOM 639 O O . LYS A 1 79 ? 8.507 -5.207 3.336 1.00 95.12 79 LYS A O 1
ATOM 644 N N . PRO A 1 80 ? 6.870 -4.199 2.175 1.00 94.75 80 PRO A N 1
ATOM 645 C CA . PRO A 1 80 ? 6.084 -3.921 3.363 1.00 94.75 80 PRO A CA 1
ATOM 646 C C . PRO A 1 80 ? 5.602 -5.223 4.011 1.00 94.75 80 PRO A C 1
ATOM 648 O O . PRO A 1 80 ? 5.084 -6.124 3.351 1.00 94.75 80 PRO A O 1
ATOM 651 N N . THR A 1 81 ? 5.732 -5.310 5.333 1.00 94.88 81 THR A N 1
ATOM 652 C CA . THR A 1 81 ? 5.116 -6.382 6.121 1.00 94.88 81 THR A CA 1
ATOM 653 C C . THR A 1 81 ? 3.614 -6.125 6.251 1.00 94.88 81 THR A C 1
ATOM 655 O O . THR A 1 81 ? 3.201 -5.079 6.760 1.00 94.88 81 THR A O 1
ATOM 658 N N . LEU A 1 82 ? 2.785 -7.072 5.811 1.00 94.38 82 LEU A N 1
ATOM 659 C CA . LEU A 1 82 ? 1.330 -7.002 5.971 1.00 94.38 82 LEU A CA 1
ATOM 660 C C . LEU A 1 82 ? 0.925 -7.172 7.448 1.00 94.38 82 LEU A C 1
ATOM 662 O O . LEU A 1 82 ? 1.718 -7.617 8.276 1.00 94.38 82 LEU A O 1
ATOM 666 N N . TYR A 1 83 ? -0.312 -6.792 7.777 1.00 93.44 83 TYR A N 1
ATOM 667 C CA . TYR A 1 83 ? -0.927 -6.953 9.104 1.00 93.44 83 TYR A CA 1
ATOM 668 C C . TYR A 1 83 ? -0.277 -6.182 10.262 1.00 93.44 83 TYR A C 1
ATOM 670 O O . TYR A 1 83 ? -0.595 -6.429 11.425 1.00 93.44 83 TYR A O 1
ATOM 678 N N . ARG A 1 84 ? 0.593 -5.199 9.992 1.00 94.44 84 ARG A N 1
ATOM 679 C CA . ARG A 1 84 ? 1.059 -4.297 11.053 1.00 94.44 84 ARG A CA 1
ATOM 680 C C . ARG A 1 84 ? -0.076 -3.362 11.460 1.00 94.44 84 ARG A C 1
ATOM 682 O O . ARG A 1 84 ? -0.836 -2.866 10.630 1.00 94.44 84 ARG A O 1
ATOM 689 N N . LEU A 1 85 ? -0.145 -3.065 12.753 1.00 92.25 85 LEU A N 1
ATOM 690 C CA . LEU A 1 85 ? -1.102 -2.092 13.286 1.00 92.25 85 LEU A CA 1
ATOM 691 C C . LEU A 1 85 ? -0.716 -0.650 12.946 1.00 92.25 85 LEU A C 1
ATOM 693 O O . LEU A 1 85 ? -1.580 0.218 12.864 1.00 92.25 85 LEU A O 1
ATOM 697 N N . ARG A 1 86 ? 0.581 -0.385 12.769 1.00 92.19 86 ARG A N 1
ATOM 698 C CA . ARG A 1 86 ? 1.126 0.948 12.503 1.00 92.19 86 ARG A CA 1
ATOM 699 C C . ARG A 1 86 ? 2.137 0.891 11.371 1.00 92.19 86 ARG A C 1
ATOM 701 O O . ARG A 1 86 ? 2.993 0.001 11.350 1.00 92.19 86 ARG A O 1
ATOM 708 N N . TYR A 1 87 ? 2.038 1.872 10.489 1.00 93.06 87 TYR A N 1
ATOM 709 C CA . TYR A 1 87 ? 2.904 2.055 9.336 1.00 93.06 87 TYR A CA 1
ATOM 710 C C . TYR A 1 87 ? 3.408 3.490 9.286 1.00 93.06 87 TYR A C 1
ATOM 712 O O . TYR A 1 87 ? 2.633 4.424 9.498 1.00 93.06 87 TYR A O 1
ATOM 720 N N . ASP A 1 88 ? 4.684 3.650 8.958 1.00 91.81 88 ASP A N 1
ATOM 721 C CA . ASP A 1 88 ? 5.248 4.949 8.621 1.00 91.81 88 ASP A CA 1
ATOM 722 C C . ASP A 1 88 ? 4.928 5.251 7.145 1.00 91.81 88 ASP A C 1
ATOM 724 O O . ASP A 1 88 ? 5.358 4.497 6.261 1.00 91.81 88 ASP A O 1
ATOM 728 N N . PRO A 1 89 ? 4.142 6.302 6.849 1.00 89.56 89 PRO A N 1
ATOM 729 C CA . PRO A 1 89 ? 3.788 6.626 5.478 1.00 89.56 89 PRO A CA 1
ATOM 730 C C . PRO A 1 89 ? 4.994 7.026 4.625 1.00 89.56 89 PRO A C 1
ATOM 732 O O . PRO A 1 89 ? 4.978 6.738 3.433 1.00 89.56 89 PRO A O 1
ATOM 735 N N . GLU A 1 90 ? 6.035 7.643 5.186 1.00 87.25 90 GLU A N 1
ATOM 736 C CA . GLU A 1 90 ? 7.196 8.103 4.414 1.00 87.25 90 GLU A CA 1
ATOM 737 C C . GLU A 1 90 ? 8.020 6.922 3.901 1.00 87.25 90 GLU A C 1
ATOM 739 O O . GLU A 1 90 ? 8.385 6.891 2.723 1.00 87.25 90 GLU A O 1
ATOM 744 N N . VAL A 1 91 ? 8.205 5.899 4.743 1.00 88.75 91 VAL A N 1
ATOM 745 C CA . VAL A 1 91 ? 8.895 4.653 4.372 1.00 88.75 91 VAL A CA 1
ATOM 746 C C . VAL A 1 91 ? 8.221 3.988 3.175 1.00 88.75 91 VAL A C 1
ATOM 748 O O . VAL A 1 91 ? 8.899 3.514 2.275 1.00 88.75 91 VAL A O 1
ATOM 751 N N . ILE A 1 92 ? 6.889 3.977 3.134 1.00 88.81 92 ILE A N 1
ATOM 752 C CA . ILE A 1 92 ? 6.123 3.269 2.097 1.00 88.81 92 ILE A CA 1
ATOM 753 C C . ILE A 1 92 ? 5.912 4.154 0.860 1.00 88.81 92 ILE A C 1
ATOM 755 O O . ILE A 1 92 ? 5.917 3.670 -0.274 1.00 88.81 92 ILE A O 1
ATOM 759 N N . ARG A 1 93 ? 5.715 5.465 1.052 1.00 85.44 93 ARG A N 1
ATOM 760 C CA . ARG A 1 93 ? 5.430 6.427 -0.022 1.00 85.44 93 ARG A CA 1
ATOM 761 C C . ARG A 1 93 ? 6.677 6.845 -0.781 1.00 85.44 93 ARG A C 1
ATOM 763 O O . ARG A 1 93 ? 6.558 7.152 -1.964 1.00 85.44 93 ARG A O 1
ATOM 770 N N . ARG A 1 94 ? 7.852 6.876 -0.151 1.00 83.44 94 ARG A N 1
ATOM 771 C CA . ARG A 1 94 ? 9.119 7.287 -0.786 1.00 83.44 94 ARG A CA 1
ATOM 772 C C . ARG A 1 94 ? 10.088 6.131 -0.995 1.00 83.44 94 ARG A C 1
ATOM 774 O O . ARG A 1 94 ? 11.260 6.366 -1.258 1.00 83.44 94 ARG A O 1
ATOM 781 N N . ASP A 1 95 ? 9.599 4.895 -0.935 1.00 86.75 95 ASP A N 1
ATOM 782 C CA . ASP A 1 95 ? 10.449 3.728 -1.131 1.00 86.75 95 ASP A CA 1
ATOM 783 C C . ASP A 1 95 ? 11.021 3.684 -2.555 1.00 86.75 95 ASP A C 1
ATOM 785 O O . ASP A 1 95 ? 10.290 3.436 -3.523 1.00 86.75 95 ASP A O 1
ATOM 789 N N . GLY A 1 96 ? 12.319 3.974 -2.661 1.00 86.88 96 GLY A N 1
ATOM 790 C CA . GLY A 1 96 ? 13.115 3.863 -3.881 1.00 86.88 96 GLY A CA 1
ATOM 791 C C . GLY A 1 96 ? 13.736 2.480 -4.080 1.00 86.88 96 GLY A C 1
ATOM 792 O O . GLY A 1 96 ? 14.303 2.232 -5.135 1.00 86.88 96 GLY A O 1
ATOM 793 N N . ASN A 1 97 ? 13.608 1.574 -3.104 1.00 94.19 97 ASN A N 1
ATOM 794 C CA . ASN A 1 97 ? 14.154 0.215 -3.164 1.00 94.19 97 ASN A CA 1
ATOM 795 C C . ASN A 1 97 ? 13.134 -0.816 -3.679 1.00 94.19 97 ASN A C 1
ATOM 797 O O . ASN A 1 97 ? 13.366 -2.021 -3.600 1.00 94.19 97 ASN A O 1
ATOM 801 N N . THR A 1 98 ? 11.980 -0.366 -4.175 1.00 95.12 98 THR A N 1
ATOM 802 C CA . THR A 1 98 ? 10.981 -1.223 -4.827 1.00 95.12 98 THR A CA 1
ATOM 803 C C . THR A 1 98 ? 11.541 -1.817 -6.125 1.00 95.12 98 THR A C 1
ATOM 805 O O . THR A 1 98 ? 12.272 -1.145 -6.847 1.00 95.12 98 THR A O 1
ATOM 808 N N . ASP A 1 99 ? 11.180 -3.060 -6.457 1.00 96.56 99 ASP A N 1
ATOM 809 C CA . ASP A 1 99 ? 11.645 -3.706 -7.697 1.00 96.56 99 ASP A CA 1
ATOM 810 C C . ASP A 1 99 ? 11.014 -3.093 -8.953 1.00 96.56 99 ASP A C 1
ATOM 812 O O . ASP A 1 99 ? 11.593 -3.129 -10.037 1.00 96.56 99 ASP A O 1
ATOM 816 N N . HIS A 1 100 ? 9.799 -2.563 -8.824 1.00 95.88 100 HIS A N 1
ATOM 817 C CA . HIS A 1 100 ? 9.106 -1.855 -9.889 1.00 95.88 100 HIS A CA 1
ATOM 818 C C . HIS A 1 100 ? 8.056 -0.917 -9.301 1.00 95.88 100 HIS A C 1
ATOM 820 O O . HIS A 1 100 ? 7.498 -1.180 -8.236 1.00 95.88 100 HIS A O 1
ATOM 826 N N . PHE A 1 101 ? 7.737 0.161 -10.009 1.00 94.94 101 PHE A N 1
ATOM 827 C CA . PHE A 1 101 ? 6.613 1.016 -9.659 1.00 94.94 101 PHE A CA 1
ATOM 828 C C . PHE A 1 101 ? 5.924 1.549 -10.908 1.00 94.94 101 PHE A C 1
ATOM 830 O O . PHE A 1 101 ? 6.552 1.734 -11.950 1.00 94.94 101 PHE A O 1
ATOM 837 N N . LYS A 1 102 ? 4.638 1.866 -10.771 1.00 94.69 102 LYS A N 1
ATOM 838 C CA . LYS A 1 102 ? 3.852 2.506 -11.820 1.00 94.69 102 LYS A CA 1
ATOM 839 C C . LYS A 1 102 ? 3.024 3.644 -11.251 1.00 94.69 102 LYS A C 1
ATOM 841 O O . LYS A 1 102 ? 2.368 3.480 -10.230 1.00 94.69 102 LYS A O 1
ATOM 846 N N . VAL A 1 103 ? 3.072 4.798 -11.912 1.00 92.75 103 VAL A N 1
ATOM 847 C CA . VAL A 1 103 ? 2.212 5.946 -11.596 1.00 92.75 103 VAL A CA 1
ATOM 848 C C . VAL A 1 103 ? 0.885 5.802 -12.351 1.00 92.75 103 VAL A C 1
ATOM 850 O O . VAL A 1 103 ? 0.889 5.301 -13.475 1.00 92.75 103 VAL A O 1
ATOM 853 N N . HIS A 1 104 ? -0.224 6.243 -11.757 1.00 91.50 104 HIS A N 1
ATOM 854 C CA . HIS A 1 104 ? -1.595 6.194 -12.262 1.00 91.50 104 HIS A CA 1
ATOM 855 C C . HIS A 1 104 ? -1.794 7.222 -13.388 1.00 91.50 104 HIS A C 1
ATOM 857 O O . HIS A 1 104 ? -2.557 8.176 -13.264 1.00 91.50 104 HIS A O 1
ATOM 863 N N . LEU A 1 105 ? -1.045 7.062 -14.477 1.00 90.31 105 LEU A N 1
ATOM 864 C CA . LEU A 1 105 ? -1.081 7.908 -15.666 1.00 90.31 105 LEU A CA 1
ATOM 865 C C . LEU A 1 105 ? -1.204 7.034 -16.914 1.00 90.31 105 LEU A C 1
ATOM 867 O O . LEU A 1 105 ? -0.544 5.999 -17.021 1.00 90.31 105 LEU A O 1
ATOM 871 N N . GLY A 1 106 ? -2.020 7.476 -17.873 1.00 90.88 106 GLY A N 1
ATOM 872 C CA . GLY A 1 106 ? -2.250 6.753 -19.124 1.00 90.88 106 GLY A CA 1
ATOM 873 C C . GLY A 1 106 ? -2.786 5.340 -18.882 1.00 90.88 106 GLY A C 1
ATOM 874 O O . GLY A 1 106 ? -3.678 5.139 -18.063 1.00 90.88 106 GLY A O 1
ATOM 875 N N . TYR A 1 107 ? -2.196 4.358 -19.560 1.00 92.75 107 TYR A N 1
ATOM 876 C CA . TYR A 1 107 ? -2.575 2.941 -19.509 1.00 92.75 107 TYR A CA 1
ATOM 877 C C . TYR A 1 107 ? -2.048 2.189 -18.273 1.00 92.75 107 TYR A C 1
ATOM 879 O O . TYR A 1 107 ? -1.748 0.998 -18.332 1.00 92.75 107 TYR A O 1
ATOM 887 N N . TRP A 1 108 ? -1.922 2.871 -17.134 1.00 92.94 108 TRP A N 1
ATOM 888 C CA . TRP A 1 108 ? -1.277 2.321 -15.942 1.00 92.94 108 TRP A CA 1
ATOM 889 C C . TRP A 1 108 ? -1.892 1.004 -15.457 1.00 92.94 108 TRP A C 1
ATOM 891 O O . TRP A 1 108 ? -1.160 0.135 -14.998 1.00 92.94 108 TRP A O 1
ATOM 901 N N . GLU A 1 109 ? -3.207 0.834 -15.585 1.00 92.44 109 GLU A N 1
ATOM 902 C CA . GLU A 1 109 ? -3.917 -0.386 -15.184 1.00 92.44 109 GLU A CA 1
ATOM 903 C C . GLU A 1 109 ? -3.447 -1.588 -16.007 1.00 92.44 109 GLU A C 1
ATOM 905 O O . GLU A 1 109 ? -3.174 -2.661 -15.466 1.00 92.44 109 GLU A O 1
ATOM 910 N N . GLN A 1 110 ? -3.291 -1.385 -17.318 1.00 93.75 110 GLN A N 1
ATOM 911 C CA . GLN A 1 110 ? -2.818 -2.398 -18.259 1.00 93.75 110 GLN A CA 1
ATOM 912 C C . GLN A 1 110 ? -1.345 -2.730 -18.003 1.00 93.75 110 GLN A C 1
ATOM 914 O O . GLN A 1 110 ? -0.957 -3.899 -18.063 1.00 93.75 110 GLN A O 1
ATOM 919 N N . ASP A 1 111 ? -0.540 -1.724 -17.658 1.00 93.69 111 ASP A N 1
ATOM 920 C CA . ASP A 1 111 ? 0.869 -1.901 -17.302 1.00 93.69 111 ASP A CA 1
ATOM 921 C C . ASP A 1 111 ? 1.026 -2.678 -15.989 1.00 93.69 111 ASP A C 1
ATOM 923 O O . ASP A 1 111 ? 1.824 -3.611 -15.909 1.00 93.69 111 ASP A O 1
ATOM 927 N N . VAL A 1 112 ? 0.222 -2.353 -14.971 1.00 93.62 112 VAL A N 1
ATOM 928 C CA . VAL A 1 112 ? 0.171 -3.084 -13.696 1.00 93.62 112 VAL A CA 1
ATOM 929 C C . VAL A 1 112 ? -0.250 -4.535 -13.923 1.00 93.62 112 VAL A C 1
ATOM 931 O O . VAL A 1 112 ? 0.413 -5.449 -13.430 1.00 93.62 112 VAL A O 1
ATOM 934 N N . ALA A 1 113 ? -1.319 -4.765 -14.691 1.00 92.19 113 ALA A N 1
ATOM 935 C CA . ALA A 1 113 ? -1.794 -6.109 -15.008 1.00 92.19 113 ALA A CA 1
ATOM 936 C C . ALA A 1 113 ? -0.735 -6.920 -15.770 1.00 92.19 113 ALA A C 1
ATOM 938 O O . ALA A 1 113 ? -0.497 -8.088 -15.452 1.00 92.19 113 ALA A O 1
ATOM 939 N N . SER A 1 114 ? -0.055 -6.290 -16.732 1.00 93.00 114 SER A N 1
ATOM 940 C CA . SER A 1 114 ? 1.019 -6.922 -17.499 1.00 93.00 114 SER A CA 1
ATOM 941 C C . SER A 1 114 ? 2.210 -7.268 -16.612 1.00 93.00 114 SER A C 1
ATOM 943 O O . SER A 1 114 ? 2.642 -8.415 -16.618 1.00 93.00 114 SER A O 1
ATOM 945 N N . TYR A 1 115 ? 2.663 -6.347 -15.759 1.00 93.56 115 TYR A N 1
ATOM 946 C CA . TYR A 1 115 ? 3.763 -6.611 -14.832 1.00 93.56 115 TYR A CA 1
ATOM 947 C C . TYR A 1 115 ? 3.452 -7.765 -13.869 1.00 93.56 115 TYR A C 1
ATOM 949 O O . TYR A 1 115 ? 4.286 -8.651 -13.663 1.00 93.56 115 TYR A O 1
ATOM 957 N N . ILE A 1 116 ? 2.240 -7.796 -13.299 1.00 92.19 116 ILE A N 1
ATOM 958 C CA . ILE A 1 116 ? 1.813 -8.900 -12.430 1.00 92.19 116 ILE A CA 1
ATOM 959 C C . ILE A 1 116 ? 1.870 -10.217 -13.204 1.00 92.19 116 ILE A C 1
ATOM 961 O O . ILE A 1 116 ? 2.466 -11.175 -12.710 1.00 92.19 116 ILE A O 1
ATOM 965 N N . ARG A 1 117 ? 1.299 -10.274 -14.411 1.00 90.12 117 ARG A N 1
ATOM 966 C CA . ARG A 1 117 ? 1.306 -11.475 -15.258 1.00 90.12 117 ARG A CA 1
ATOM 967 C C . ARG A 1 117 ? 2.723 -11.943 -15.576 1.00 90.12 117 ARG A C 1
ATOM 969 O O . ARG A 1 117 ? 3.003 -13.130 -15.428 1.00 90.12 117 ARG A O 1
ATOM 976 N N . ASP A 1 118 ? 3.600 -11.030 -15.972 1.00 90.69 118 ASP A N 1
ATOM 977 C CA . ASP A 1 118 ? 4.948 -11.355 -16.438 1.00 90.69 118 ASP A CA 1
ATOM 978 C C . ASP A 1 118 ? 5.828 -11.886 -15.299 1.00 90.69 118 ASP A C 1
ATOM 980 O O . ASP A 1 118 ? 6.577 -12.842 -15.487 1.00 90.69 118 ASP A O 1
ATOM 984 N N . VAL A 1 119 ? 5.701 -11.326 -14.091 1.00 89.94 119 VAL A N 1
ATOM 985 C CA . VAL A 1 119 ? 6.493 -11.774 -12.933 1.00 89.94 119 VAL A CA 1
ATOM 986 C C . VAL A 1 119 ? 5.916 -13.024 -12.276 1.00 89.94 119 VAL A C 1
ATOM 988 O O . VAL A 1 119 ? 6.665 -13.873 -11.800 1.00 89.94 119 VAL A O 1
ATOM 991 N N . THR A 1 120 ? 4.591 -13.145 -12.204 1.00 87.06 120 THR A N 1
ATOM 992 C CA . THR A 1 120 ? 3.952 -14.254 -11.477 1.00 87.06 120 THR A CA 1
ATOM 993 C C . THR A 1 120 ? 3.612 -15.448 -12.371 1.00 87.06 120 THR A C 1
ATOM 995 O O . THR A 1 120 ? 3.207 -16.492 -11.862 1.00 87.06 120 THR A O 1
ATOM 998 N N . GLY A 1 121 ? 3.715 -15.301 -13.696 1.00 85.06 121 GLY A N 1
ATOM 999 C CA . GLY A 1 121 ? 3.222 -16.277 -14.673 1.00 85.06 121 GLY A CA 1
ATOM 1000 C C . GLY A 1 121 ? 1.695 -16.430 -14.670 1.00 85.06 121 GLY A C 1
ATOM 1001 O O . GLY A 1 121 ? 1.151 -17.299 -15.358 1.00 85.06 121 GLY A O 1
ATOM 1002 N N . LEU A 1 122 ? 0.978 -15.611 -13.891 1.00 79.19 122 LEU A N 1
ATOM 1003 C CA . LEU A 1 122 ? -0.468 -15.685 -13.764 1.00 79.19 122 LEU A CA 1
ATOM 1004 C C . LEU A 1 122 ? -1.130 -15.099 -15.005 1.00 79.19 122 LEU A C 1
ATOM 1006 O O . LEU A 1 122 ? -1.164 -13.890 -15.210 1.00 79.19 122 LEU A O 1
ATOM 1010 N N . ARG A 1 123 ? -1.730 -15.964 -15.821 1.00 60.44 123 ARG A N 1
ATOM 1011 C CA . ARG A 1 123 ? -2.634 -15.543 -16.895 1.00 60.44 123 ARG A CA 1
ATOM 1012 C C . ARG A 1 123 ? -4.008 -15.211 -16.310 1.00 60.44 123 ARG A C 1
ATOM 1014 O O . ARG A 1 123 ? -4.902 -16.050 -16.348 1.00 60.44 123 ARG A O 1
ATOM 1021 N N . ALA A 1 124 ? -4.152 -14.025 -15.724 1.00 49.28 124 ALA A N 1
ATOM 1022 C CA . ALA A 1 124 ? -5.451 -13.402 -15.463 1.00 49.28 124 ALA A CA 1
ATOM 1023 C C . ALA A 1 124 ? -5.278 -11.921 -15.094 1.00 49.28 124 ALA A C 1
ATOM 1025 O O . ALA A 1 124 ? -4.827 -11.629 -13.990 1.00 49.28 124 ALA A O 1
ATOM 1026 N N . LEU A 1 125 ? -5.651 -11.024 -16.009 1.00 47.75 125 LEU A N 1
ATOM 1027 C CA . LEU A 1 125 ? -6.865 -10.200 -15.938 1.00 47.75 125 LEU A CA 1
ATOM 1028 C C . LEU A 1 125 ? -7.354 -9.979 -17.374 1.00 47.75 125 LEU A C 1
ATOM 1030 O O . LEU A 1 125 ? -6.478 -9.775 -18.246 1.00 47.75 125 LEU A O 1
#

Foldseek 3Di:
DDDDQWPDKAKEAAQVCLVVLVVCVVVVVDVDPDQHAYEDPDDDDRGKMWMWTDGQQWIWIAIPPQAKIFIAGNPQPLRDDGRDNYDHCCSVVVDPSTPDMFGNDDPRVVVVVVVSCVVRVDPDD

Radius of gyration: 14.97 Å; chains: 1; bounding box: 37×33×34 Å

Secondary structure (DSSP, 8-state):
----SEEEEEEEE-HHHHHHHHHHHHTT-S-S----EEE-TTSS-TT-EEEEEEETTEEEEEESSS-EEEEE-TT-TTSPPTT-SEE-HHHHHS----SEEEESSSSHHHHHHHHHHHHH-----